Protein AF-A0A6I9QKB0-F1 (afdb_monomer)

Secondary structure (DSSP, 8-state):
----TTPPPPGGGGG-TT--EEE-TTS---EEPPGGGGG-TT--EEE----EE--TT-TTSPPEEEEES-GGGGGG-TT--EEE-TTPEEPTT--HHHHHHT-TTS--

Sequence (108 aa):
MNNFGGIRIPEFMGSFRQLKYLNLSSAHMGGLIPHQLGNLSSLQYLDLSYNYYYYCDNFEVPPRLLIIDNALWISRLSSLRYLNMSDVKFREGAHWLQALNMLPSIME

Nearest PDB structures (foldseek):
  7w3v-assembly1_C  TM=9.193E-01  e=9.523E-06  Nicotiana benthamiana
  5hz0-assembly1_B  TM=9.032E-01  e=1.081E-02  Arabidopsis thaliana
  7odv-assembly1_AAA  TM=9.356E-01  e=3.949E-02  Arabidopsis thaliana
  4hq1-assembly1_A  TM=4.711E-01  e=7.939E-03  Arabidopsis thaliana
  8fo2-assembly1_E  TM=7.696E-01  e=2.845E-01  Homo sapiens

Mean predicted aligned error: 4.58 Å

Organism: Elaeis guineensis var. tenera (NCBI:txid51953)

pLDDT: mean 89.96, std 11.57, range [41.03, 98.38]

Foldseek 3Di:
DAEPQQAADDLCVLVPLQDAEDACAPRQHADEHDLSVLSNQNHAEDAPYHNWADDPPDPVDGTRAYEQAALLSLLSNQNYQYDHDHRYHYDPPNCNVVNVVSHPHVPD

Solvent-accessible surface area (backbone atoms only — not comparable to full-atom values): 5659 Å² total; per-residue (Å²): 132,58,79,50,85,34,39,57,63,64,57,70,65,21,70,46,42,80,40,40,72,47,78,53,48,50,22,17,33,7,44,59,62,46,60,42,52,26,48,20,41,46,20,29,36,42,32,52,21,57,14,64,23,69,67,96,82,49,90,86,53,80,54,34,35,30,30,37,65,60,33,56,29,57,31,45,29,58,46,33,71,42,83,42,54,53,75,51,42,71,41,88,83,15,47,54,71,62,16,58,76,53,35,77,45,76,79,117

Radius of gyration: 13.96 Å; Cα contacts (8 Å, |Δi|>4): 253; chains: 1; bounding box: 34×30×43 Å

InterPro domains:
  IPR001611 Leucine-rich repeat [PF13855] (13-51)
  IPR032675 Leucine-rich repeat domain superfamily [G3DSA:3.80.10.10] (1-107)
  IPR046956 Receptor-like protein 23-like [PTHR48063] (1-106)

Structure (mmCIF, N/CA/C/O backbone):
data_AF-A0A6I9QKB0-F1
#
_entry.id   AF-A0A6I9QKB0-F1
#
loop_
_atom_site.group_PDB
_atom_site.id
_atom_site.type_symbol
_atom_site.label_atom_id
_atom_site.label_alt_id
_atom_site.label_comp_id
_atom_site.label_asym_id
_atom_site.label_entity_id
_atom_site.label_seq_id
_atom_site.pdbx_PDB_ins_code
_atom_site.Cartn_x
_atom_site.Cartn_y
_atom_site.Cartn_z
_atom_site.occupancy
_atom_site.B_iso_or_equiv
_atom_site.auth_seq_id
_atom_site.auth_comp_id
_atom_site.auth_asym_id
_atom_site.auth_atom_id
_atom_site.pdbx_PDB_model_num
ATOM 1 N N . MET A 1 1 ? -3.383 -17.685 -5.962 1.00 60.59 1 MET A N 1
ATOM 2 C CA . MET A 1 1 ? -2.659 -16.426 -6.236 1.00 60.59 1 MET A CA 1
ATOM 3 C C . MET A 1 1 ? -3.392 -15.705 -7.348 1.00 60.59 1 MET A C 1
ATOM 5 O O . MET A 1 1 ? -3.739 -16.358 -8.326 1.00 60.59 1 MET A O 1
ATOM 9 N N . ASN A 1 2 ? -3.680 -14.416 -7.173 1.00 82.50 2 ASN A N 1
ATOM 10 C CA . ASN A 1 2 ? -4.247 -13.589 -8.240 1.00 82.50 2 ASN A CA 1
ATOM 11 C C . ASN A 1 2 ? -3.105 -13.038 -9.101 1.00 82.50 2 ASN A C 1
ATOM 13 O O . ASN A 1 2 ? -2.023 -12.780 -8.583 1.00 82.50 2 ASN A O 1
ATOM 17 N N . ASN A 1 3 ? -3.341 -12.848 -10.398 1.00 88.69 3 ASN A N 1
ATOM 18 C CA . ASN A 1 3 ? -2.376 -12.219 -11.294 1.00 88.69 3 ASN A CA 1
ATOM 19 C C . ASN A 1 3 ? -3.061 -11.100 -12.076 1.00 88.69 3 ASN A C 1
ATOM 21 O O . ASN A 1 3 ? -3.818 -11.360 -13.009 1.00 88.69 3 ASN A O 1
ATOM 25 N N . PHE A 1 4 ? -2.787 -9.859 -11.682 1.00 90.62 4 PHE A N 1
ATOM 26 C CA . PHE A 1 4 ? -3.333 -8.669 -12.325 1.00 90.62 4 PHE A CA 1
ATOM 27 C C . PHE A 1 4 ? -2.387 -8.041 -13.363 1.00 90.62 4 PHE A C 1
ATOM 29 O O . PHE A 1 4 ? -2.632 -6.927 -13.813 1.00 90.62 4 PHE A O 1
ATOM 36 N N . GLY A 1 5 ? -1.314 -8.722 -13.779 1.00 89.94 5 GL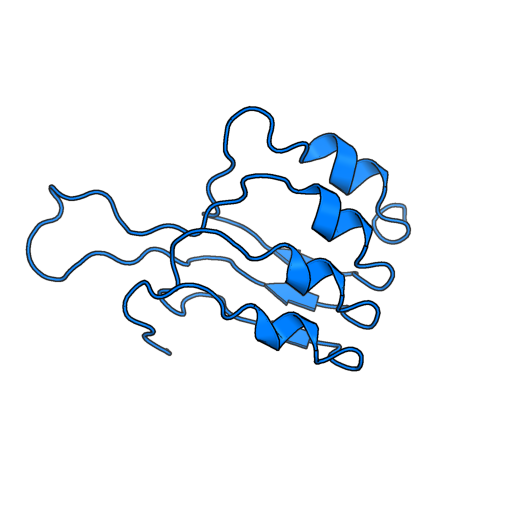Y A N 1
ATOM 37 C CA . GLY A 1 5 ? -0.531 -8.326 -14.958 1.00 89.94 5 GLY A CA 1
ATOM 38 C C . GLY A 1 5 ? 0.162 -6.957 -14.871 1.00 89.94 5 GLY A C 1
ATOM 39 O O . GLY A 1 5 ? 0.408 -6.313 -15.894 1.00 89.94 5 GLY A O 1
ATOM 40 N N . GLY A 1 6 ? 0.433 -6.460 -13.664 1.00 90.56 6 GLY A N 1
ATOM 41 C CA . GLY A 1 6 ? 1.036 -5.150 -13.433 1.00 90.56 6 GLY A CA 1
ATOM 42 C C . GLY A 1 6 ? 0.109 -3.973 -13.745 1.00 90.56 6 GLY A C 1
ATOM 43 O O . GLY A 1 6 ? 0.609 -2.885 -14.064 1.00 90.56 6 GLY A O 1
ATOM 44 N N . ILE A 1 7 ? -1.216 -4.170 -13.710 1.00 93.00 7 ILE A N 1
ATOM 45 C CA . ILE A 1 7 ? -2.180 -3.063 -13.776 1.00 93.00 7 ILE A CA 1
ATOM 46 C C . ILE A 1 7 ? -2.166 -2.242 -12.483 1.00 93.00 7 ILE A C 1
ATOM 48 O O . ILE A 1 7 ? -1.750 -2.705 -11.419 1.00 93.00 7 ILE A O 1
ATOM 52 N N . ARG A 1 8 ? -2.660 -1.008 -12.594 1.00 95.25 8 ARG A N 1
ATOM 53 C CA . ARG A 1 8 ? -2.813 -0.089 -11.465 1.00 95.25 8 ARG A CA 1
ATOM 54 C C . ARG A 1 8 ? -4.000 -0.469 -10.600 1.00 95.25 8 ARG A C 1
ATOM 56 O O . ARG A 1 8 ? -5.013 -0.944 -11.109 1.00 95.25 8 ARG A O 1
ATOM 63 N N . ILE A 1 9 ? -3.886 -0.156 -9.312 1.00 96.69 9 ILE A N 1
ATOM 64 C CA . ILE A 1 9 ? -5.020 -0.184 -8.388 1.00 96.69 9 ILE A CA 1
ATOM 65 C C . ILE A 1 9 ? -6.065 0.824 -8.899 1.00 96.69 9 ILE A C 1
ATOM 67 O O . ILE A 1 9 ? -5.719 1.995 -9.084 1.00 96.69 9 ILE A O 1
ATOM 71 N N . PRO A 1 10 ? -7.317 0.415 -9.157 1.00 96.94 10 PRO A N 1
ATOM 72 C CA . PRO A 1 10 ? -8.337 1.333 -9.647 1.00 96.94 10 PRO A CA 1
ATOM 73 C C . PRO A 1 10 ? -8.737 2.383 -8.607 1.00 96.94 10 PRO A C 1
ATOM 75 O O . PRO A 1 10 ? -8.991 2.067 -7.445 1.00 96.94 10 PRO A O 1
ATOM 78 N N . GLU A 1 11 ? -8.893 3.635 -9.037 1.00 97.81 11 GLU A N 1
ATOM 79 C CA . GLU A 1 11 ? -9.263 4.749 -8.151 1.00 97.81 11 GLU A CA 1
ATOM 80 C C . GLU A 1 11 ? -10.627 4.558 -7.476 1.00 97.81 11 GLU A C 1
ATOM 82 O O . GLU A 1 11 ? -10.821 4.979 -6.333 1.00 97.81 11 GLU A O 1
ATOM 87 N N . PHE A 1 12 ? -11.564 3.881 -8.156 1.00 97.62 12 PHE A N 1
ATOM 88 C CA . PHE A 1 12 ? -12.906 3.634 -7.625 1.00 97.62 12 PHE A CA 1
ATOM 89 C C . PHE A 1 12 ? -12.880 2.818 -6.333 1.00 97.62 12 PHE A C 1
ATOM 91 O O . PHE A 1 12 ? -13.837 2.880 -5.573 1.00 97.62 12 PHE A O 1
ATOM 98 N N . MET A 1 13 ? -11.796 2.093 -6.034 1.00 97.06 13 MET A N 1
ATOM 99 C CA . MET A 1 13 ? -11.688 1.365 -4.771 1.00 97.06 13 MET A CA 1
ATOM 100 C C . MET A 1 13 ? -11.834 2.290 -3.557 1.00 97.06 13 MET A C 1
ATOM 102 O O . MET A 1 13 ? -12.339 1.857 -2.527 1.00 97.06 13 MET A O 1
ATOM 106 N N . GLY A 1 14 ? -11.505 3.580 -3.690 1.00 96.81 14 GLY A N 1
ATOM 107 C CA . GLY A 1 14 ? -11.751 4.592 -2.661 1.00 96.81 14 GLY A CA 1
ATOM 108 C C . GLY A 1 14 ? -13.231 4.866 -2.350 1.00 96.81 14 GLY A C 1
ATOM 109 O O . GLY A 1 14 ? -13.529 5.566 -1.383 1.00 96.81 14 GLY A O 1
ATOM 110 N N . SER A 1 15 ? -14.185 4.346 -3.132 1.00 98.00 15 SER A N 1
ATOM 111 C CA . SER A 1 15 ? -15.619 4.510 -2.859 1.00 98.00 15 SER A CA 1
ATOM 112 C C . SER A 1 15 ? -16.139 3.560 -1.777 1.00 98.00 15 SER A C 1
ATOM 114 O O . SER A 1 15 ? -17.222 3.789 -1.236 1.00 98.00 15 SER A O 1
ATOM 116 N N . PHE A 1 16 ? -15.391 2.510 -1.423 1.00 97.12 16 PHE A N 1
ATOM 117 C CA . PHE A 1 16 ? -15.808 1.498 -0.450 1.00 97.12 16 PHE A CA 1
ATOM 118 C C . PHE A 1 16 ? -15.629 1.971 1.002 1.00 97.12 16 PHE A C 1
ATOM 120 O O . PHE A 1 16 ? -14.916 1.359 1.788 1.00 97.12 16 PHE A O 1
ATOM 127 N N . ARG A 1 17 ? -16.294 3.061 1.399 1.00 94.75 17 ARG A N 1
ATOM 128 C CA . ARG A 1 17 ? -16.093 3.728 2.707 1.00 94.75 17 ARG A CA 1
ATOM 129 C C . ARG A 1 17 ? -16.303 2.839 3.941 1.00 94.75 17 ARG A C 1
ATOM 131 O O . ARG A 1 17 ? -15.805 3.168 5.014 1.00 94.75 17 ARG A O 1
ATOM 138 N N . GLN A 1 18 ? -17.045 1.739 3.804 1.00 97.62 18 GLN A N 1
ATOM 139 C CA . GLN A 1 18 ? -17.303 0.763 4.871 1.00 97.62 18 GLN A CA 1
ATOM 140 C C . GLN A 1 18 ? -16.309 -0.412 4.881 1.00 97.62 18 GLN A C 1
ATOM 142 O O . GLN A 1 18 ? -16.396 -1.275 5.755 1.00 97.62 18 GLN A O 1
ATOM 147 N N . LEU A 1 19 ? -15.381 -0.471 3.920 1.00 98.31 19 LEU A N 1
ATOM 148 C CA . LEU A 1 19 ? -14.386 -1.532 3.828 1.00 98.31 19 LEU A CA 1
ATOM 149 C C . LEU A 1 19 ? -13.476 -1.492 5.057 1.00 98.31 19 LEU A C 1
ATOM 151 O O . LEU A 1 19 ? -12.888 -0.459 5.364 1.00 98.31 19 LEU A O 1
ATOM 155 N N . LYS A 1 20 ? -13.364 -2.628 5.750 1.00 98.25 20 LYS A N 1
ATOM 156 C CA . LYS A 1 20 ? -12.517 -2.781 6.945 1.00 98.25 20 LYS A CA 1
ATOM 157 C C . LYS A 1 20 ? -11.204 -3.497 6.658 1.00 98.25 20 LYS A C 1
ATOM 159 O O . LYS A 1 20 ? -10.223 -3.280 7.363 1.00 98.25 20 LYS A O 1
ATOM 164 N N . TYR A 1 21 ? -11.190 -4.334 5.628 1.00 98.38 21 TYR A N 1
ATOM 165 C CA . TYR A 1 21 ? -10.076 -5.207 5.298 1.00 98.38 21 TYR A CA 1
ATOM 166 C C . TYR A 1 21 ? -9.821 -5.158 3.795 1.00 98.38 21 TYR A C 1
ATOM 168 O O . TYR A 1 21 ? -10.721 -5.452 3.006 1.00 98.38 21 TYR A O 1
ATOM 176 N N . LEU A 1 22 ? -8.603 -4.787 3.410 1.00 97.94 22 LEU A N 1
ATOM 177 C CA . LEU A 1 22 ? -8.140 -4.801 2.031 1.00 97.94 22 LEU A CA 1
ATOM 178 C C . LEU A 1 22 ? -6.782 -5.495 1.972 1.00 97.94 22 LEU A C 1
ATOM 180 O O . LEU A 1 22 ? -5.793 -4.990 2.499 1.00 97.94 22 LEU A O 1
ATOM 184 N N . ASN A 1 23 ? -6.745 -6.647 1.311 1.00 97.44 23 ASN A N 1
ATOM 185 C CA . ASN A 1 23 ? -5.517 -7.376 1.047 1.00 97.44 23 ASN A CA 1
ATOM 186 C C . ASN A 1 23 ? -5.349 -7.531 -0.465 1.00 97.44 23 ASN A C 1
ATOM 188 O O . ASN A 1 23 ? -6.179 -8.142 -1.138 1.00 97.44 23 ASN A O 1
ATOM 192 N N . LEU A 1 24 ? -4.285 -6.926 -0.975 1.00 96.00 24 LEU A N 1
ATOM 193 C CA . LEU A 1 24 ? -3.868 -6.975 -2.367 1.00 96.00 24 LEU A CA 1
ATOM 194 C C . LEU A 1 24 ? -2.433 -7.503 -2.479 1.00 96.00 24 LEU A C 1
ATOM 196 O O . LEU A 1 24 ? -1.770 -7.235 -3.481 1.00 96.00 24 LEU A O 1
ATOM 200 N N . SER A 1 25 ? -1.923 -8.200 -1.460 1.00 96.50 25 SER A N 1
ATOM 201 C CA . SER A 1 25 ? -0.560 -8.711 -1.490 1.00 96.50 25 SER A CA 1
ATOM 202 C C . SER A 1 25 ? -0.399 -9.867 -2.467 1.00 96.50 25 SER A C 1
ATOM 204 O O . SER A 1 25 ? -1.338 -10.618 -2.741 1.00 96.50 25 SER A O 1
ATOM 206 N N . SER A 1 26 ? 0.805 -9.988 -3.037 1.00 94.38 26 SER A N 1
ATOM 207 C CA . SER A 1 26 ? 1.132 -11.023 -4.034 1.00 94.38 26 SER A CA 1
ATOM 208 C C . SER A 1 26 ? 0.124 -11.105 -5.192 1.00 94.38 26 SER A C 1
ATOM 210 O O . SER A 1 26 ? -0.211 -12.194 -5.661 1.00 94.38 26 SER A O 1
ATOM 212 N N . ALA A 1 27 ? -0.406 -9.957 -5.628 1.00 94.69 27 ALA A N 1
ATOM 213 C CA . ALA A 1 27 ? -1.448 -9.886 -6.651 1.00 94.69 27 ALA A CA 1
ATOM 214 C C . ALA A 1 27 ? -0.918 -9.406 -8.016 1.00 94.69 27 ALA A C 1
ATOM 216 O O . ALA A 1 27 ? -1.680 -9.286 -8.978 1.00 94.69 27 ALA A O 1
ATOM 217 N N . HIS A 1 28 ? 0.389 -9.140 -8.110 1.00 93.12 28 HIS A N 1
ATOM 218 C CA . HIS A 1 28 ? 1.055 -8.595 -9.294 1.00 93.12 28 HIS A CA 1
ATOM 219 C C . HIS A 1 28 ? 0.448 -7.269 -9.774 1.00 93.12 28 HIS A C 1
ATOM 221 O O . HIS A 1 28 ? 0.288 -7.047 -10.973 1.00 93.12 28 HIS A O 1
ATOM 227 N N . MET A 1 29 ? 0.090 -6.379 -8.849 1.00 93.81 29 MET A N 1
ATOM 228 C CA . MET A 1 29 ? -0.294 -5.005 -9.185 1.00 93.81 29 MET A CA 1
ATOM 229 C C . MET A 1 29 ? 0.940 -4.119 -9.378 1.00 93.81 29 MET A C 1
ATOM 231 O O . MET A 1 29 ? 2.021 -4.431 -8.891 1.00 93.81 29 MET A O 1
ATOM 235 N N . GLY A 1 30 ? 0.804 -3.004 -10.096 1.00 94.31 30 GLY A N 1
ATOM 236 C CA . GLY A 1 30 ? 1.925 -2.100 -10.351 1.00 94.31 30 GLY A CA 1
ATOM 237 C C . GLY A 1 30 ? 1.503 -0.671 -10.676 1.00 94.31 30 GLY A C 1
ATOM 238 O O . GLY A 1 30 ? 0.330 -0.364 -10.848 1.00 94.31 30 GLY A O 1
ATOM 239 N N . GLY A 1 31 ? 2.475 0.231 -10.785 1.00 94.81 31 GLY A N 1
ATOM 240 C CA . GLY A 1 31 ? 2.230 1.649 -11.044 1.00 94.81 31 GLY A CA 1
ATOM 241 C C . GLY A 1 31 ? 1.865 2.440 -9.785 1.00 94.81 31 GLY A C 1
ATOM 242 O O . GLY A 1 31 ? 2.149 2.018 -8.668 1.00 94.81 31 GLY A O 1
ATOM 243 N N . LEU A 1 32 ? 1.301 3.637 -9.969 1.00 96.44 32 LEU A N 1
ATOM 244 C CA . LEU A 1 32 ? 1.005 4.547 -8.859 1.00 96.44 32 LEU A CA 1
ATOM 245 C C . LEU A 1 32 ? -0.155 4.029 -8.004 1.00 96.44 32 LEU A C 1
ATOM 247 O O . LEU A 1 32 ? -1.190 3.632 -8.540 1.00 96.44 32 LEU A O 1
ATOM 251 N N . ILE A 1 33 ? 0.019 4.082 -6.685 1.00 97.38 33 ILE A N 1
ATOM 252 C CA . ILE A 1 33 ? -1.055 3.840 -5.723 1.00 97.38 33 ILE A CA 1
ATOM 253 C C . ILE A 1 33 ? -1.962 5.081 -5.700 1.00 97.38 33 ILE A C 1
ATOM 255 O O . ILE A 1 33 ? -1.469 6.180 -5.448 1.00 97.38 33 ILE A O 1
ATOM 259 N N . PRO A 1 34 ? -3.272 4.947 -5.963 1.00 97.38 34 PRO A N 1
ATOM 260 C CA . PRO A 1 34 ? -4.175 6.087 -6.015 1.00 97.38 34 PRO A CA 1
ATOM 261 C C . PRO A 1 34 ? -4.438 6.645 -4.611 1.00 97.38 34 PRO A C 1
ATOM 263 O O . PRO A 1 34 ? -4.845 5.919 -3.700 1.00 97.38 34 PRO A O 1
ATOM 266 N N . HIS A 1 35 ? -4.283 7.961 -4.442 1.00 97.44 35 HIS A N 1
ATOM 267 C CA . HIS A 1 35 ? -4.548 8.665 -3.179 1.00 97.44 35 HIS A CA 1
ATOM 268 C C . HIS A 1 35 ? -6.014 8.543 -2.717 1.00 97.44 35 HIS A C 1
ATOM 270 O O . HIS A 1 35 ? -6.330 8.763 -1.546 1.00 97.44 35 HIS A O 1
ATOM 276 N N . GLN A 1 36 ? -6.920 8.161 -3.622 1.00 98.12 36 GLN A N 1
ATOM 277 C CA . GLN A 1 36 ? -8.323 7.856 -3.362 1.00 98.12 36 GLN A CA 1
ATOM 278 C C . GLN A 1 36 ? -8.492 6.716 -2.347 1.00 98.12 36 GLN A C 1
ATOM 280 O O . GLN A 1 36 ? -9.515 6.687 -1.665 1.00 98.12 36 GLN A O 1
ATOM 285 N N . LEU A 1 37 ? -7.498 5.832 -2.162 1.00 97.69 37 LEU A N 1
ATOM 286 C CA . LEU A 1 37 ? -7.516 4.855 -1.065 1.00 97.69 37 LEU A CA 1
ATOM 287 C C . LEU A 1 37 ? -7.601 5.526 0.313 1.00 97.69 37 LEU A C 1
ATOM 289 O O . LEU A 1 37 ? -8.198 4.958 1.219 1.00 97.69 37 LEU A O 1
ATOM 293 N N . GLY A 1 38 ? -7.131 6.770 0.458 1.00 96.19 38 GLY A N 1
ATOM 294 C CA . GLY A 1 38 ? -7.305 7.566 1.678 1.00 96.19 38 GLY A CA 1
ATOM 295 C C . GLY A 1 38 ? -8.763 7.911 2.015 1.00 96.19 38 GLY A C 1
ATOM 296 O O . GLY A 1 38 ? -9.030 8.459 3.078 1.00 96.19 38 GLY A O 1
ATOM 297 N N . ASN A 1 39 ? -9.730 7.606 1.142 1.00 97.62 39 ASN A N 1
ATOM 298 C CA . ASN A 1 39 ? -11.160 7.739 1.441 1.00 97.62 39 ASN A CA 1
ATOM 299 C C . ASN A 1 39 ? -11.724 6.554 2.250 1.00 97.62 39 ASN A C 1
ATOM 301 O O . ASN A 1 39 ? -12.883 6.599 2.672 1.00 97.62 39 ASN A O 1
ATOM 305 N N . LEU A 1 40 ? -10.938 5.496 2.466 1.00 97.44 40 LEU A N 1
ATOM 306 C CA . LEU A 1 40 ? -11.340 4.297 3.199 1.00 97.44 40 LEU A CA 1
ATOM 307 C C . LEU A 1 40 ? -11.231 4.511 4.718 1.00 97.44 40 LEU A C 1
ATOM 309 O O . LEU A 1 40 ? -10.453 3.858 5.404 1.00 97.44 40 LEU A O 1
ATOM 313 N N . SER A 1 41 ? -12.021 5.437 5.264 1.00 94.12 41 SER A N 1
ATOM 314 C CA . SER A 1 41 ? -11.935 5.836 6.679 1.00 94.12 41 SER A CA 1
ATOM 315 C C . SER A 1 41 ? -12.252 4.714 7.679 1.00 94.12 41 SER A C 1
ATOM 317 O O . SER A 1 41 ? -11.785 4.766 8.816 1.00 94.12 41 SER A O 1
ATOM 319 N N . SER A 1 42 ? -13.011 3.688 7.271 1.00 96.69 42 SER A N 1
ATOM 320 C CA . SER A 1 42 ? -13.297 2.500 8.096 1.00 96.69 42 SER A CA 1
ATOM 321 C C . SER A 1 42 ? -12.226 1.409 8.001 1.00 96.69 42 SER A C 1
ATOM 323 O O . SER A 1 42 ? -12.365 0.377 8.661 1.00 96.69 42 SER A O 1
ATOM 325 N N . LEU A 1 43 ? -11.194 1.593 7.169 1.00 97.75 43 LEU A N 1
ATOM 326 C CA . LEU A 1 43 ? -10.199 0.562 6.904 1.00 97.75 43 LEU A CA 1
ATOM 327 C C . LE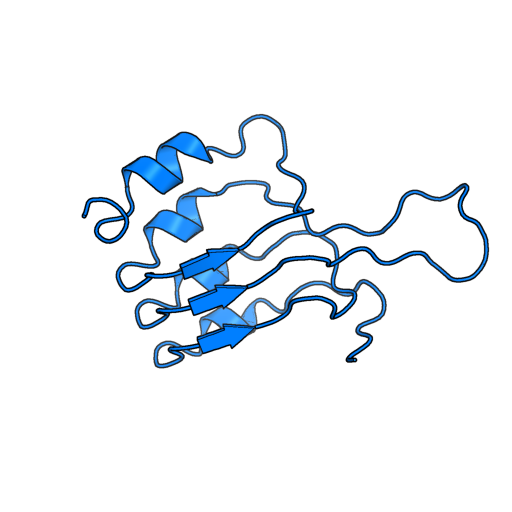U A 1 43 ? -9.323 0.340 8.130 1.00 97.75 43 LEU A C 1
ATOM 329 O O . LEU A 1 43 ? -8.752 1.278 8.674 1.00 97.75 43 LEU A O 1
ATOM 333 N N . GLN A 1 44 ? -9.219 -0.917 8.544 1.00 97.06 44 GLN A N 1
ATOM 334 C CA . GLN A 1 44 ? -8.445 -1.348 9.707 1.00 97.06 44 GLN A CA 1
ATOM 335 C C . GLN A 1 44 ? -7.203 -2.131 9.290 1.00 97.06 44 GLN A C 1
ATOM 337 O O . GLN A 1 44 ? -6.197 -2.105 9.993 1.00 97.06 44 GLN A O 1
ATOM 342 N N . TYR A 1 45 ? -7.262 -2.805 8.143 1.00 97.69 45 TYR A N 1
ATOM 343 C CA . TYR A 1 45 ? -6.184 -3.636 7.630 1.00 97.69 45 TYR A CA 1
ATOM 344 C C . TYR A 1 45 ? -5.934 -3.322 6.159 1.00 97.69 45 TYR A C 1
ATOM 346 O O . TYR A 1 45 ? -6.845 -3.459 5.334 1.00 97.69 45 TYR A O 1
ATOM 354 N N . LEU A 1 46 ? -4.699 -2.9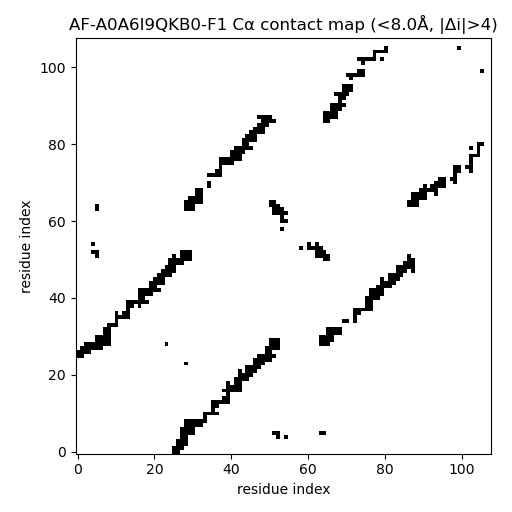34 5.849 1.00 97.56 46 LEU A N 1
ATOM 355 C CA . LEU A 1 46 ? -4.220 -2.721 4.491 1.00 97.56 46 LEU A CA 1
ATOM 356 C C . LEU A 1 46 ? -2.922 -3.495 4.260 1.00 97.56 46 LEU A C 1
ATOM 358 O O . LEU A 1 46 ? -1.909 -3.215 4.899 1.00 97.56 46 LEU A O 1
ATOM 362 N N . ASP A 1 47 ? -2.948 -4.425 3.311 1.00 97.88 47 ASP A N 1
ATOM 363 C CA . ASP A 1 47 ? -1.753 -5.123 2.836 1.00 97.88 47 ASP A CA 1
ATOM 364 C C . ASP A 1 47 ? -1.596 -4.943 1.321 1.00 97.88 47 ASP A C 1
ATOM 366 O O . ASP A 1 47 ? -2.447 -5.367 0.538 1.00 97.88 47 ASP A O 1
ATOM 370 N N . LEU A 1 48 ? -0.509 -4.280 0.925 1.00 96.75 48 LEU A N 1
ATOM 371 C CA . LEU A 1 48 ? -0.107 -4.023 -0.461 1.00 96.75 48 LEU A CA 1
ATOM 372 C C . LEU A 1 48 ? 1.233 -4.697 -0.802 1.00 96.75 48 LEU A C 1
ATOM 374 O O . LEU A 1 48 ? 1.827 -4.392 -1.840 1.00 96.75 48 LEU A O 1
ATOM 378 N N . SER A 1 49 ? 1.722 -5.587 0.063 1.00 96.19 49 SER A N 1
ATOM 379 C CA . SER A 1 49 ? 3.069 -6.152 -0.033 1.00 96.19 49 SER A CA 1
ATOM 380 C C . SER A 1 49 ? 3.274 -7.104 -1.215 1.00 96.19 49 SER A C 1
ATOM 382 O O . SER A 1 49 ? 2.321 -7.626 -1.797 1.00 96.19 49 SER A O 1
ATOM 384 N N . TYR A 1 50 ? 4.533 -7.352 -1.584 1.00 93.69 50 TYR A N 1
ATOM 385 C CA . TYR A 1 50 ? 4.904 -8.370 -2.576 1.00 93.69 50 TYR A CA 1
ATOM 386 C C . TYR A 1 50 ? 4.233 -8.195 -3.954 1.00 93.69 50 TYR A C 1
ATOM 388 O O . TYR A 1 50 ? 3.885 -9.162 -4.631 1.00 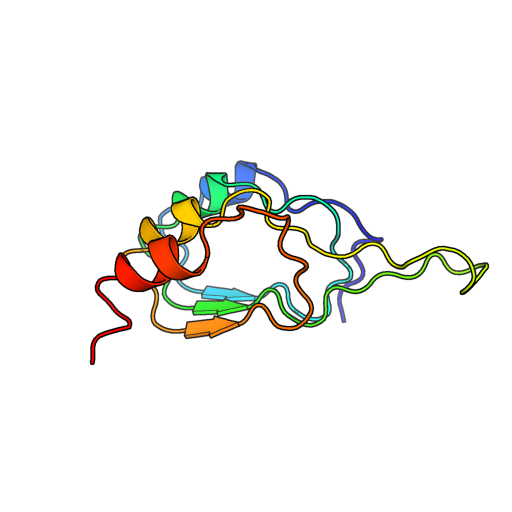93.69 50 TYR A O 1
ATOM 396 N N . ASN A 1 51 ? 4.046 -6.950 -4.397 1.00 92.06 51 ASN A N 1
ATOM 397 C CA . ASN A 1 51 ? 3.506 -6.620 -5.719 1.00 92.06 51 ASN A CA 1
ATOM 398 C C . ASN A 1 51 ? 4.624 -6.274 -6.712 1.00 92.06 51 ASN A C 1
ATOM 400 O O . ASN A 1 51 ? 4.764 -5.137 -7.162 1.00 92.06 51 ASN A O 1
ATOM 404 N N . TYR A 1 52 ? 5.432 -7.279 -7.046 1.00 87.19 52 TYR A N 1
ATOM 405 C CA . TYR A 1 52 ? 6.397 -7.218 -8.139 1.00 87.19 52 TYR A CA 1
ATOM 406 C C . TYR A 1 52 ? 5.852 -7.999 -9.337 1.00 87.19 52 TYR A C 1
ATOM 408 O O . TYR A 1 52 ? 5.435 -9.153 -9.218 1.00 87.19 52 TYR A O 1
ATOM 416 N N . TYR A 1 53 ? 5.820 -7.369 -10.507 1.00 84.25 53 TYR A N 1
ATOM 417 C CA . TYR A 1 53 ? 5.418 -8.030 -11.746 1.00 84.25 53 TYR A CA 1
ATOM 418 C C . TYR A 1 53 ? 6.524 -7.926 -12.793 1.00 84.25 53 TYR A C 1
ATOM 420 O O . TYR A 1 53 ? 6.843 -6.832 -13.265 1.00 84.25 53 TYR A O 1
ATOM 428 N N . TYR A 1 54 ? 7.089 -9.074 -13.158 1.00 80.62 54 TYR A N 1
ATOM 429 C CA . TYR A 1 54 ? 8.001 -9.215 -14.287 1.00 80.62 54 TYR A CA 1
ATOM 430 C C . TYR A 1 54 ? 7.182 -9.581 -15.524 1.00 80.62 54 TYR A C 1
ATOM 432 O O . TYR A 1 54 ? 6.369 -10.503 -15.478 1.00 80.62 54 TYR A O 1
ATOM 440 N N . TYR A 1 55 ? 7.373 -8.857 -16.626 1.00 73.00 55 TYR A N 1
ATOM 441 C CA . TYR A 1 55 ? 6.834 -9.302 -17.909 1.00 73.00 55 TYR A CA 1
ATOM 442 C C . TYR A 1 55 ? 7.609 -10.553 -18.333 1.00 73.00 55 TYR A C 1
ATOM 444 O O . TYR A 1 55 ? 8.832 -10.571 -18.208 1.00 73.00 55 TYR A O 1
ATOM 452 N N . CYS A 1 56 ? 6.903 -11.579 -18.805 1.00 66.56 56 CYS A N 1
ATOM 453 C CA . CYS A 1 56 ? 7.389 -12.956 -18.936 1.00 66.56 56 CYS A CA 1
ATOM 454 C C . CYS A 1 56 ? 8.630 -13.168 -19.819 1.00 66.56 56 CYS A C 1
ATOM 456 O O . CYS A 1 56 ? 9.107 -14.295 -19.858 1.00 66.56 56 CYS A O 1
ATOM 458 N N . ASP A 1 57 ? 9.155 -12.143 -20.497 1.00 58.50 57 ASP A N 1
ATOM 459 C CA . ASP A 1 57 ? 10.177 -12.355 -21.516 1.00 58.50 57 ASP A CA 1
ATOM 460 C C . ASP A 1 57 ? 11.588 -11.873 -21.200 1.00 58.50 57 ASP A C 1
ATOM 462 O O . ASP A 1 57 ? 12.477 -12.471 -21.773 1.00 58.50 57 ASP A O 1
ATOM 466 N N . ASN A 1 58 ? 11.877 -10.914 -20.304 1.00 58.06 58 ASN A N 1
ATOM 467 C CA . ASN A 1 58 ? 13.284 -10.577 -19.995 1.00 58.06 58 ASN A CA 1
ATOM 468 C C . ASN A 1 58 ? 13.452 -9.888 -18.629 1.00 58.06 58 ASN A C 1
ATOM 470 O O . ASN A 1 58 ? 12.986 -8.765 -18.436 1.00 58.06 58 ASN A O 1
ATOM 474 N N . PHE A 1 59 ? 14.211 -10.514 -17.717 1.00 64.00 59 PHE A N 1
ATOM 475 C CA . PHE A 1 59 ? 14.673 -9.929 -16.438 1.00 64.00 59 PHE A CA 1
ATOM 476 C C . PHE A 1 59 ? 15.523 -8.651 -16.611 1.00 64.00 59 PHE A C 1
ATOM 478 O O . PHE A 1 59 ? 15.847 -7.989 -15.628 1.00 64.00 59 PHE A O 1
ATOM 485 N N . GLU A 1 60 ? 15.865 -8.289 -17.850 1.00 72.75 60 GLU A N 1
ATOM 486 C CA . GLU A 1 60 ? 16.498 -7.017 -18.208 1.00 72.75 60 GLU A CA 1
ATOM 487 C C . GLU A 1 60 ? 15.559 -5.813 -18.031 1.00 72.75 60 GLU A C 1
ATOM 489 O O . GLU A 1 60 ? 16.023 -4.697 -17.795 1.00 72.75 60 GLU A O 1
ATOM 494 N N . VAL A 1 61 ? 14.237 -6.017 -18.108 1.00 74.19 61 VAL A N 1
ATOM 495 C CA . VAL A 1 61 ? 13.262 -4.950 -17.861 1.00 74.19 61 VAL A CA 1
ATOM 496 C C . VAL A 1 61 ? 12.922 -4.928 -16.369 1.00 74.19 61 VAL A C 1
ATOM 498 O O . VAL A 1 61 ? 12.488 -5.948 -15.826 1.00 74.19 61 VAL A O 1
ATOM 501 N N . PRO A 1 62 ? 13.073 -3.780 -15.682 1.00 75.44 62 PRO A N 1
ATOM 502 C CA . PRO A 1 62 ? 12.753 -3.693 -14.267 1.00 75.44 62 PRO A CA 1
ATOM 503 C C . PRO A 1 62 ? 11.277 -4.043 -14.019 1.00 75.44 62 PRO A C 1
ATOM 505 O O . PRO A 1 62 ? 10.410 -3.686 -14.827 1.00 75.44 62 PRO A O 1
ATOM 508 N N . PRO A 1 63 ? 10.968 -4.715 -12.895 1.00 81.12 63 PRO A N 1
ATOM 509 C CA . PRO A 1 63 ? 9.607 -5.118 -12.586 1.00 81.12 63 PRO A CA 1
ATOM 510 C C . PRO A 1 63 ? 8.692 -3.899 -12.475 1.00 81.12 63 PRO A C 1
ATOM 512 O O . PRO A 1 63 ? 9.089 -2.819 -12.023 1.00 81.12 63 PRO A O 1
ATOM 515 N N . ARG A 1 64 ? 7.421 -4.086 -12.831 1.00 88.19 64 ARG A N 1
ATOM 516 C CA . ARG A 1 64 ? 6.379 -3.131 -12.460 1.00 88.19 64 ARG A CA 1
ATOM 517 C C . ARG A 1 64 ? 6.133 -3.271 -10.965 1.00 88.19 64 ARG A C 1
ATOM 519 O O . ARG A 1 64 ? 5.613 -4.287 -10.516 1.00 88.19 64 ARG A O 1
ATOM 526 N N . LEU A 1 65 ? 6.540 -2.243 -10.230 1.00 92.19 65 LEU A N 1
ATOM 527 C CA . LEU A 1 65 ? 6.346 -2.114 -8.790 1.00 92.19 65 LEU A CA 1
ATOM 528 C C . LEU A 1 65 ? 5.172 -1.183 -8.503 1.00 92.19 65 LEU A C 1
ATOM 530 O O . LEU A 1 65 ? 4.863 -0.293 -9.307 1.00 92.19 65 LEU A O 1
ATOM 534 N N . LEU A 1 66 ? 4.562 -1.345 -7.334 1.00 96.00 66 LEU A N 1
ATOM 535 C CA . LEU A 1 66 ? 3.728 -0.298 -6.755 1.00 96.00 66 LEU A CA 1
ATOM 536 C C . LEU A 1 66 ? 4.594 0.896 -6.346 1.00 96.00 66 LEU A C 1
ATOM 538 O O . LEU A 1 66 ? 5.694 0.732 -5.815 1.00 96.00 66 LEU A O 1
ATOM 542 N N . ILE A 1 67 ? 4.095 2.101 -6.614 1.00 96.31 67 ILE A N 1
ATOM 543 C CA . ILE A 1 67 ? 4.813 3.352 -6.378 1.00 96.31 67 ILE A CA 1
ATOM 544 C C . ILE A 1 67 ? 3.936 4.316 -5.578 1.00 96.31 67 ILE A C 1
ATOM 546 O O . ILE A 1 67 ? 2.794 4.573 -5.958 1.00 96.31 67 ILE A O 1
ATOM 550 N N . ILE A 1 68 ? 4.496 4.903 -4.522 1.00 96.06 68 ILE A N 1
ATOM 551 C CA . ILE A 1 68 ? 3.903 6.030 -3.793 1.00 96.06 68 ILE A CA 1
ATOM 552 C C . ILE A 1 68 ? 4.606 7.315 -4.224 1.00 96.06 68 ILE A C 1
ATOM 554 O O . ILE A 1 68 ? 5.826 7.432 -4.106 1.00 96.06 68 ILE A O 1
ATOM 558 N N . ASP A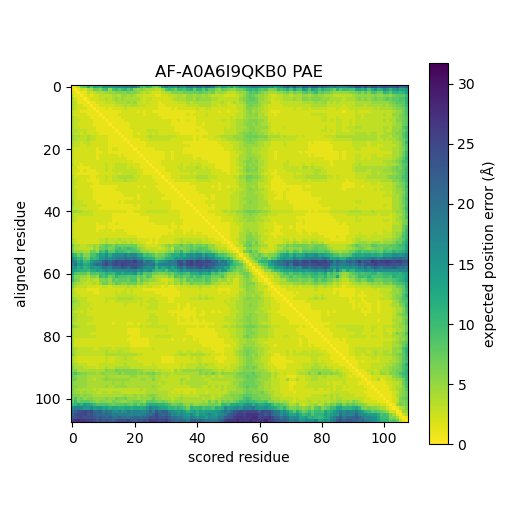 1 69 ? 3.838 8.279 -4.724 1.00 95.62 69 ASP A N 1
ATOM 559 C CA . ASP A 1 69 ? 4.291 9.642 -5.006 1.00 95.62 69 ASP A CA 1
ATOM 560 C C . ASP A 1 69 ? 4.114 10.573 -3.802 1.00 95.62 69 ASP A C 1
ATOM 562 O O . ASP A 1 69 ? 4.993 11.378 -3.522 1.00 95.62 69 ASP A O 1
ATOM 566 N N . ASN A 1 70 ? 3.015 10.426 -3.065 1.00 95.69 70 ASN A N 1
ATOM 567 C CA . ASN A 1 70 ? 2.710 11.167 -1.853 1.00 95.69 70 ASN A CA 1
ATOM 568 C C . ASN A 1 70 ? 1.973 10.253 -0.867 1.00 95.69 70 ASN A C 1
ATOM 570 O O . ASN A 1 70 ? 0.894 9.753 -1.160 1.00 95.69 70 ASN A O 1
ATOM 574 N N . ALA A 1 71 ? 2.542 10.035 0.314 1.00 96.00 71 ALA A N 1
ATOM 575 C CA . ALA A 1 71 ? 2.004 9.153 1.342 1.00 96.00 71 ALA A CA 1
ATOM 576 C C . ALA A 1 71 ? 0.939 9.817 2.231 1.00 96.00 71 ALA A C 1
ATOM 578 O O . ALA A 1 71 ? 0.338 9.133 3.054 1.00 96.00 71 ALA A O 1
ATOM 579 N N . LEU A 1 72 ? 0.661 11.119 2.087 1.00 95.69 72 LEU A N 1
ATOM 580 C CA . LEU A 1 72 ? -0.288 11.838 2.951 1.00 95.69 72 LEU A CA 1
ATOM 581 C C . LEU A 1 72 ? -1.727 11.311 2.865 1.00 95.69 72 LEU A C 1
ATOM 583 O O . LEU A 1 72 ? -2.532 11.600 3.739 1.00 95.69 72 LEU A O 1
ATOM 587 N N . TRP A 1 73 ? -2.090 10.515 1.858 1.00 95.81 73 TRP A N 1
ATOM 588 C CA . TRP A 1 73 ? -3.396 9.849 1.865 1.00 95.81 73 TRP A CA 1
ATOM 589 C C . TRP A 1 73 ? -3.518 8.803 2.981 1.00 95.81 73 TRP A C 1
ATOM 591 O O . TRP A 1 73 ? -4.631 8.536 3.428 1.00 95.81 73 TRP A O 1
ATOM 601 N N . ILE A 1 74 ? -2.401 8.241 3.454 1.00 94.94 74 ILE A N 1
ATOM 602 C CA . ILE A 1 74 ? -2.381 7.235 4.521 1.00 94.94 74 ILE A CA 1
ATOM 603 C C . ILE A 1 74 ? -2.857 7.856 5.831 1.00 94.94 74 ILE A C 1
ATOM 605 O O . ILE A 1 74 ? -3.625 7.224 6.547 1.00 94.94 74 ILE A O 1
ATOM 609 N N . SER A 1 75 ? -2.509 9.117 6.110 1.00 93.75 75 SER A N 1
ATOM 610 C CA . SER A 1 75 ? -2.959 9.800 7.332 1.00 93.75 75 SER A CA 1
ATOM 611 C C . SER A 1 75 ? -4.480 9.975 7.408 1.00 93.75 75 SER A C 1
ATOM 613 O O . SER A 1 75 ? -5.030 10.201 8.482 1.00 93.75 75 SER A O 1
ATOM 615 N N . ARG A 1 76 ? -5.186 9.828 6.279 1.00 94.31 76 ARG A N 1
ATOM 616 C CA . ARG A 1 76 ? -6.652 9.873 6.210 1.00 94.31 76 ARG A CA 1
ATOM 617 C C . ARG A 1 76 ? -7.309 8.539 6.588 1.00 94.31 76 ARG A C 1
ATOM 619 O O . ARG A 1 76 ? -8.524 8.495 6.781 1.00 94.31 76 ARG A O 1
ATOM 626 N N . LEU A 1 77 ? -6.531 7.463 6.723 1.00 94.56 77 LEU A N 1
ATOM 627 C CA . LEU A 1 77 ? -6.992 6.149 7.173 1.00 94.56 77 LEU A CA 1
ATOM 628 C C . LEU A 1 77 ? -7.088 6.103 8.705 1.00 94.56 77 LEU A C 1
ATOM 630 O O . LEU A 1 77 ? -6.335 5.409 9.381 1.00 94.56 77 LEU A O 1
ATOM 634 N N . SER A 1 78 ? -8.032 6.855 9.264 1.00 92.25 78 SER A N 1
ATOM 635 C CA . SER A 1 78 ? -8.143 7.078 10.712 1.00 92.25 78 SER A CA 1
ATOM 636 C C . SER A 1 78 ? -8.416 5.824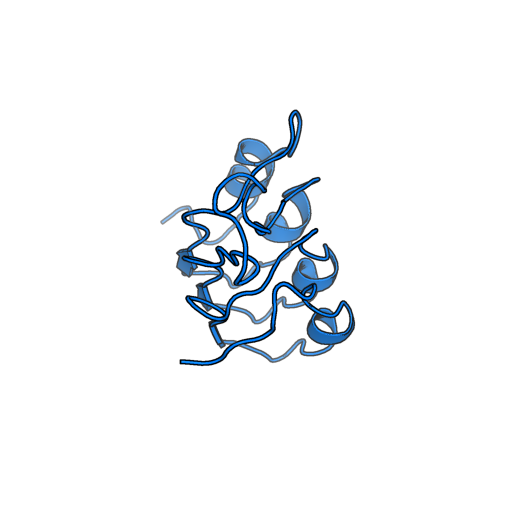 11.554 1.00 92.25 78 SER A C 1
ATOM 638 O O . SER A 1 78 ? -8.168 5.842 12.755 1.00 92.25 78 SER A O 1
ATOM 640 N N . SER A 1 79 ? -8.927 4.744 10.954 1.00 94.31 79 SER A N 1
ATOM 641 C CA . SER A 1 79 ? -9.201 3.476 11.651 1.00 94.31 79 SER A CA 1
ATOM 642 C C . SER A 1 79 ? -8.089 2.430 11.498 1.00 94.31 79 SER A C 1
ATOM 644 O O . SER A 1 79 ? -8.254 1.306 11.980 1.00 94.31 79 SER A O 1
ATOM 646 N N . LEU A 1 80 ? -6.994 2.756 10.801 1.00 95.19 80 LEU A N 1
ATOM 647 C CA . LEU A 1 80 ? -5.993 1.785 10.362 1.00 95.19 80 LEU A CA 1
ATOM 648 C C . LEU A 1 80 ? -5.210 1.210 11.540 1.00 95.19 80 LEU A C 1
ATOM 650 O O . LEU A 1 80 ? -4.635 1.952 12.319 1.00 95.19 80 LEU A O 1
ATOM 654 N N . ARG A 1 81 ? -5.137 -0.112 11.656 1.00 93.94 81 ARG A N 1
ATOM 655 C CA . ARG A 1 81 ? -4.400 -0.810 12.726 1.00 93.94 81 ARG A CA 1
ATOM 656 C C . ARG A 1 81 ? -3.239 -1.635 12.199 1.00 93.94 81 ARG A C 1
ATOM 658 O O . ARG A 1 81 ? -2.303 -1.932 12.927 1.00 93.94 81 ARG A O 1
ATOM 665 N N . TYR A 1 82 ? -3.318 -2.027 10.934 1.00 94.62 82 TYR A N 1
ATOM 666 C CA . TYR A 1 82 ? -2.290 -2.797 10.264 1.00 94.62 82 TYR A CA 1
ATOM 667 C C . TYR A 1 82 ? -2.035 -2.214 8.881 1.00 94.62 82 TYR A C 1
ATOM 669 O O . TYR A 1 82 ? -2.966 -2.039 8.090 1.00 94.62 82 TYR A O 1
ATOM 677 N N . LEU A 1 83 ? -0.762 -1.954 8.601 1.00 94.81 83 LEU A N 1
ATOM 678 C CA . LEU A 1 83 ? -0.281 -1.477 7.318 1.00 94.81 83 LEU A CA 1
ATOM 679 C C . LEU A 1 83 ? 0.947 -2.282 6.920 1.00 94.81 83 LEU A C 1
ATOM 681 O O . LEU A 1 83 ? 1.971 -2.227 7.597 1.00 94.81 83 LEU A O 1
ATOM 685 N N . ASN A 1 84 ? 0.855 -2.986 5.799 1.00 95.88 84 ASN A N 1
ATOM 686 C CA . ASN A 1 84 ? 2.001 -3.620 5.173 1.00 95.88 84 ASN A CA 1
ATOM 687 C C . ASN A 1 84 ? 2.160 -3.109 3.743 1.00 95.88 84 ASN A C 1
ATOM 689 O O . ASN A 1 84 ? 1.250 -3.192 2.919 1.00 95.88 84 ASN A O 1
ATOM 693 N N . MET A 1 85 ? 3.332 -2.549 3.471 1.00 93.44 85 MET A N 1
ATOM 694 C CA . MET A 1 85 ? 3.722 -2.007 2.172 1.00 93.44 85 MET A CA 1
ATOM 695 C C . MET A 1 85 ? 5.150 -2.434 1.813 1.00 93.44 85 MET A C 1
ATOM 697 O O . MET A 1 85 ? 5.861 -1.700 1.127 1.00 93.44 85 MET A O 1
ATOM 701 N N . S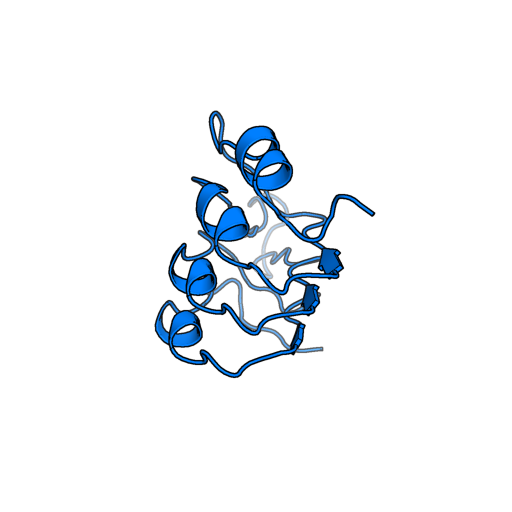ER A 1 86 ? 5.593 -3.601 2.294 1.00 94.00 86 SER A N 1
ATOM 702 C CA . SER A 1 86 ? 6.868 -4.181 1.863 1.00 94.00 86 SER A CA 1
ATOM 703 C C . SER A 1 86 ? 6.925 -4.260 0.334 1.00 94.00 86 SER A C 1
ATOM 705 O O . SER A 1 86 ? 5.928 -4.572 -0.314 1.00 94.00 86 SER A O 1
ATOM 707 N N . ASP A 1 87 ? 8.083 -3.943 -0.242 1.00 91.62 87 ASP A N 1
ATOM 708 C CA . ASP A 1 87 ? 8.330 -3.887 -1.694 1.00 91.62 87 ASP A CA 1
ATOM 709 C C . ASP A 1 87 ? 7.602 -2.767 -2.465 1.00 91.62 87 ASP A C 1
ATOM 711 O O . ASP A 1 87 ? 7.697 -2.694 -3.693 1.00 91.62 87 ASP A O 1
ATOM 715 N N . VAL A 1 88 ? 6.920 -1.843 -1.776 1.00 94.38 88 VAL A N 1
ATOM 716 C CA . VAL A 1 88 ? 6.402 -0.614 -2.396 1.00 94.38 88 VAL A CA 1
ATOM 717 C C . VAL A 1 88 ? 7.528 0.412 -2.542 1.00 94.38 88 VAL A C 1
ATOM 719 O O . VAL A 1 88 ? 8.236 0.739 -1.589 1.00 94.38 88 VAL A O 1
ATOM 722 N N . LYS A 1 89 ? 7.680 0.975 -3.745 1.00 94.81 89 LYS A N 1
ATOM 723 C CA . LYS A 1 89 ? 8.688 2.000 -4.036 1.00 94.81 89 LYS A CA 1
ATOM 724 C C . LYS A 1 89 ? 8.169 3.395 -3.689 1.00 94.81 89 LYS A C 1
ATOM 726 O O . LYS A 1 89 ? 7.183 3.860 -4.253 1.00 94.81 89 LYS A O 1
ATOM 731 N N . PHE A 1 90 ? 8.884 4.117 -2.838 1.00 93.88 90 PHE A N 1
ATOM 732 C CA . PHE A 1 90 ? 8.597 5.523 -2.551 1.00 93.88 90 PHE A CA 1
ATOM 733 C C . PHE A 1 90 ? 9.367 6.421 -3.519 1.00 93.88 90 PHE A C 1
ATOM 735 O O . PHE A 1 90 ? 10.560 6.214 -3.755 1.00 93.88 90 PHE A O 1
ATOM 742 N N . ARG A 1 91 ? 8.692 7.415 -4.102 1.00 95.00 91 ARG A N 1
ATOM 743 C CA . ARG A 1 91 ? 9.375 8.497 -4.818 1.00 95.00 91 ARG A CA 1
ATOM 744 C C . ARG A 1 91 ? 10.087 9.415 -3.827 1.00 95.00 91 ARG A C 1
ATOM 746 O O . ARG A 1 91 ? 9.725 9.493 -2.652 1.00 95.00 91 ARG A O 1
ATOM 753 N N . GLU A 1 92 ? 11.099 10.121 -4.317 1.00 93.44 92 GLU A N 1
ATOM 754 C CA . GLU A 1 92 ? 11.736 11.184 -3.546 1.00 93.44 92 GLU A CA 1
ATOM 755 C C . GLU A 1 92 ? 10.685 12.219 -3.123 1.00 93.44 92 GLU A C 1
ATOM 757 O O . GLU 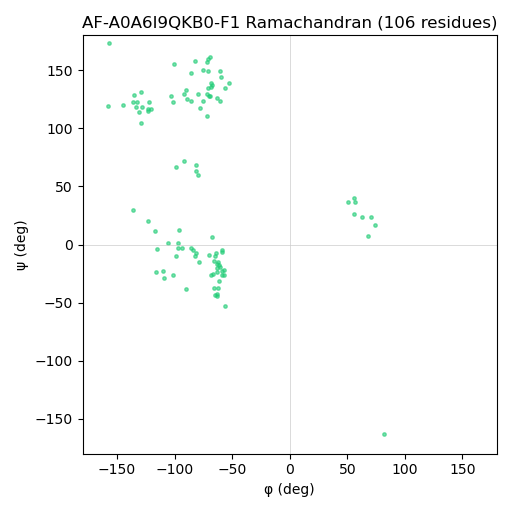A 1 92 ? 9.814 12.586 -3.910 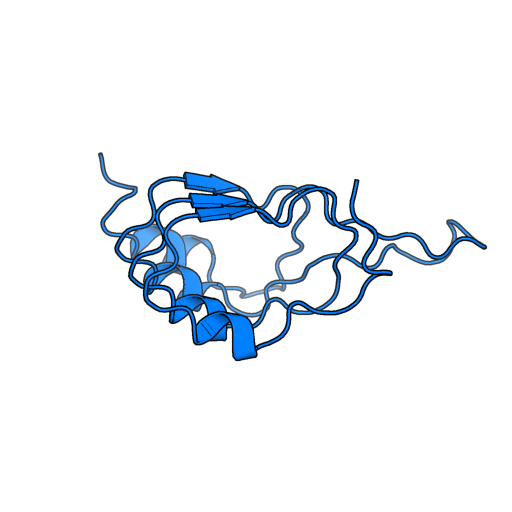1.00 93.44 92 GLU A O 1
ATOM 762 N N . GLY A 1 93 ? 10.730 12.635 -1.857 1.00 91.69 93 GLY A N 1
ATOM 763 C CA . GLY A 1 93 ? 9.750 13.572 -1.314 1.00 91.69 93 GLY A CA 1
ATOM 764 C C . GLY A 1 93 ? 8.363 12.979 -1.045 1.00 91.69 93 GLY A C 1
ATOM 765 O O . GLY A 1 93 ? 7.435 13.740 -0.835 1.00 91.69 93 GLY A O 1
ATOM 766 N N . ALA A 1 94 ? 8.183 11.655 -0.977 1.00 93.56 94 ALA A N 1
ATOM 767 C CA . ALA A 1 94 ? 6.860 11.050 -0.769 1.00 93.56 94 ALA A CA 1
ATOM 768 C C . ALA A 1 94 ? 6.202 11.293 0.610 1.00 93.56 94 ALA A C 1
ATOM 770 O O . ALA A 1 94 ? 5.158 10.713 0.883 1.00 93.56 94 ALA A O 1
ATOM 771 N N . HIS A 1 95 ? 6.766 12.119 1.498 1.00 93.75 95 HIS A N 1
ATOM 772 C CA . HIS A 1 95 ? 6.161 12.493 2.792 1.00 93.75 95 HIS A CA 1
ATOM 773 C C . HIS A 1 95 ? 5.782 11.314 3.718 1.00 93.75 95 HIS A C 1
ATOM 775 O O . HIS A 1 95 ? 4.896 11.443 4.560 1.00 93.75 95 HIS A O 1
ATOM 781 N N . TRP A 1 96 ? 6.458 10.164 3.599 1.00 91.31 96 TRP A N 1
ATOM 782 C CA . TRP A 1 96 ? 6.152 8.946 4.367 1.00 91.31 96 TRP A CA 1
ATOM 783 C C . TRP A 1 96 ? 6.169 9.158 5.886 1.00 91.31 96 TRP A C 1
ATOM 785 O O . TRP A 1 96 ? 5.180 8.876 6.559 1.00 91.31 96 TRP A O 1
ATOM 795 N N . LEU A 1 97 ? 7.261 9.710 6.423 1.00 88.31 97 LEU A N 1
ATOM 796 C CA . LEU A 1 97 ? 7.390 9.951 7.865 1.00 88.31 97 LEU A CA 1
ATOM 797 C C . LEU A 1 97 ? 6.334 10.938 8.377 1.00 88.31 97 LEU A C 1
ATOM 799 O O . LEU A 1 97 ? 5.785 10.762 9.460 1.00 88.31 97 LEU A O 1
ATOM 803 N N . GLN A 1 98 ? 6.011 11.954 7.574 1.00 92.69 98 GLN A N 1
ATOM 804 C CA . GLN A 1 98 ? 4.963 12.916 7.902 1.00 92.69 98 GLN A CA 1
ATOM 805 C C . GLN A 1 98 ? 3.588 12.241 7.957 1.00 92.69 98 GLN A C 1
ATOM 807 O O . GLN A 1 98 ? 2.829 12.496 8.886 1.00 92.69 98 GLN A O 1
ATOM 812 N N . ALA A 1 99 ? 3.280 11.367 6.997 1.00 90.38 99 ALA A N 1
ATOM 813 C CA . ALA A 1 99 ? 2.023 10.630 6.974 1.00 90.38 99 ALA A CA 1
ATOM 814 C C . ALA A 1 99 ? 1.873 9.700 8.187 1.00 90.38 99 ALA A C 1
ATOM 816 O O . ALA A 1 99 ? 0.802 9.665 8.788 1.00 90.38 99 ALA A O 1
ATOM 817 N N . LEU A 1 100 ? 2.945 8.997 8.574 1.00 84.81 100 LEU A N 1
ATOM 818 C CA . LEU A 1 100 ? 2.949 8.130 9.755 1.00 84.81 100 LEU A CA 1
ATOM 819 C C . LEU A 1 100 ? 2.713 8.903 11.054 1.00 84.81 100 LEU A C 1
ATOM 821 O O . LEU A 1 100 ? 1.899 8.483 11.869 1.00 84.81 100 LEU A O 1
ATOM 825 N N . ASN A 1 101 ? 3.364 10.054 11.223 1.00 87.19 101 ASN A N 1
ATOM 826 C CA . ASN A 1 101 ? 3.196 10.889 12.417 1.00 87.19 101 ASN A CA 1
ATOM 827 C C . ASN A 1 101 ? 1.781 11.477 12.559 1.00 87.19 101 ASN A C 1
ATOM 829 O O . ASN A 1 101 ? 1.433 11.997 13.613 1.00 87.19 101 ASN A O 1
ATOM 833 N N . MET A 1 102 ? 0.974 11.429 11.499 1.00 86.12 102 MET A N 1
ATOM 834 C CA . MET A 1 102 ? -0.411 11.895 11.498 1.00 86.12 102 MET A CA 1
ATOM 835 C C . MET A 1 102 ? -1.425 10.764 11.720 1.00 86.12 102 MET A C 1
ATOM 837 O O . MET A 1 102 ? -2.623 11.042 11.761 1.00 86.12 102 MET A O 1
ATOM 841 N N . LEU A 1 103 ? -0.988 9.503 11.834 1.00 80.62 103 LEU A N 1
ATOM 842 C CA . LEU A 1 103 ? -1.893 8.383 12.083 1.00 80.62 103 LEU A CA 1
ATOM 843 C C . LEU A 1 103 ? -2.296 8.343 13.564 1.00 80.62 103 LEU A C 1
ATOM 845 O O . LEU A 1 103 ? -1.444 8.100 14.418 1.00 80.62 103 LEU A O 1
ATOM 849 N N . PRO A 1 104 ? -3.593 8.504 13.886 1.00 68.31 104 PRO A N 1
ATOM 850 C CA . PRO A 1 104 ? -4.066 8.510 15.270 1.00 68.31 104 PRO A CA 1
ATOM 851 C C . PRO A 1 104 ? -3.999 7.129 15.943 1.00 68.31 104 PRO A C 1
ATOM 853 O O . PRO A 1 104 ? -4.240 7.020 17.136 1.00 68.31 104 PRO A O 1
ATOM 856 N N . SER A 1 105 ? -3.719 6.073 15.179 1.00 63.09 105 SER A N 1
ATOM 857 C CA . SER A 1 105 ? -3.907 4.672 15.558 1.00 63.09 105 SER A CA 1
ATOM 858 C C . SER A 1 105 ? -2.617 3.852 15.666 1.00 63.09 105 SER A C 1
ATOM 860 O O . SER A 1 105 ? -2.690 2.679 16.015 1.00 63.09 105 SER A O 1
ATOM 862 N N . ILE A 1 106 ? -1.457 4.439 15.342 1.00 56.81 106 ILE A N 1
ATOM 863 C CA . ILE A 1 106 ? -0.130 3.802 15.490 1.00 56.81 106 ILE A CA 1
ATOM 864 C C . ILE A 1 106 ? 0.574 4.258 16.783 1.00 56.81 106 ILE A C 1
ATOM 866 O O . ILE A 1 106 ? 1.570 3.667 17.194 1.00 56.81 106 ILE A O 1
ATOM 870 N N . MET A 1 107 ? 0.040 5.275 17.464 1.00 50.81 107 MET A N 1
ATOM 871 C CA . MET A 1 107 ? 0.485 5.672 18.799 1.00 50.81 107 MET A CA 1
ATOM 872 C C . MET A 1 107 ? -0.346 4.951 19.866 1.00 50.81 107 MET A C 1
ATOM 874 O O . MET A 1 107 ? -1.218 5.575 20.454 1.00 50.81 107 MET A O 1
ATOM 878 N N . GLU A 1 108 ? -0.119 3.644 20.032 1.00 41.03 108 GLU A N 1
ATOM 879 C CA . GLU A 1 108 ? -0.289 2.829 21.261 1.00 41.03 108 GLU A CA 1
ATOM 880 C C . GLU A 1 108 ? -0.112 1.332 20.965 1.00 41.03 108 GLU A C 1
ATOM 882 O O . GLU A 1 108 ? -0.726 0.825 19.997 1.00 41.03 108 GLU A O 1
#